Protein AF-A0A942JE16-F1 (afdb_monomer_lite)

Radius of gyration: 21.54 Å; chains: 1; bounding box: 54×17×62 Å

Sequence (139 aa):
MDFSRIQKIITEQSAICSEIGRKIAFGLTAVTWAFFFSDKKFSSSLILITALILQIFYFIADFTQYFFMVIKYKKLFSNTQFIVKNKDESITDALLEKAVTATQSEINRNGFRFFFVKFLLILLSFISLLLYIVLEIVT

Foldseek 3Di:
DDPVVVLVVVVVVLVVLLVVLVVLLVVLLVVLVVVLVVDPDVVLNVLSVVLNVLSVVLVVLVVVLVVVVVVLVVVLVVVVVVLVVPDPPPVRVVVNVVVVVVSVVVNVVVSVVSSVSSVVSSVSSVVSVVVSVVVVVVD

Secondary structure (DSSP, 8-state):
--HHHHHHHHHHHHHHHHHHHHHHHHHHHHHHHHHHHH---HHHHHHHHHHHHHHHHHHHHHHHHHHHHHHHHHHHHHHHHHHHHT--TTTHHHHHHHHHHHHHHHHHHHHHHHHHHHHHHHHHHHHHHHHHHHHHHH-

pLDDT: mean 82.26, std 11.39, range [49.66, 96.5]

Structure (mmCIF, N/CA/C/O backbone):
data_AF-A0A942JE16-F1
#
_entry.id   AF-A0A942JE16-F1
#
loop_
_atom_site.group_PDB
_atom_site.id
_atom_site.type_symbol
_atom_site.label_atom_id
_atom_site.label_alt_id
_atom_site.label_comp_id
_atom_site.label_asym_id
_atom_site.label_entity_id
_atom_site.label_seq_id
_atom_site.pdbx_PDB_ins_code
_atom_site.Cartn_x
_atom_site.Cartn_y
_atom_site.Cartn_z
_atom_site.occupancy
_atom_site.B_iso_or_equiv
_atom_site.auth_seq_id
_atom_site.auth_comp_id
_atom_site.auth_asym_id
_atom_site.auth_atom_id
_atom_site.pdbx_PDB_model_num
ATOM 1 N N . MET A 1 1 ? -30.339 9.196 7.930 1.00 49.66 1 MET A N 1
ATOM 2 C CA . MET A 1 1 ? -29.476 8.188 7.276 1.00 49.66 1 MET A CA 1
ATOM 3 C C . MET A 1 1 ? -28.531 7.674 8.349 1.00 49.66 1 MET A C 1
ATOM 5 O O . MET A 1 1 ? -27.912 8.493 9.010 1.00 49.66 1 MET A O 1
ATOM 9 N N . ASP A 1 2 ? -28.545 6.372 8.615 1.00 62.81 2 ASP A N 1
ATOM 10 C CA . ASP A 1 2 ? -27.969 5.781 9.830 1.00 62.81 2 ASP A CA 1
ATOM 11 C C . ASP A 1 2 ? -26.426 5.805 9.801 1.00 62.81 2 ASP A C 1
ATOM 13 O O . ASP A 1 2 ? -25.816 5.317 8.844 1.00 62.81 2 ASP A O 1
ATOM 17 N N . PHE A 1 3 ? -25.788 6.404 10.812 1.00 56.25 3 PHE A N 1
ATOM 18 C CA . PHE A 1 3 ? -24.333 6.648 10.850 1.00 56.25 3 PHE A CA 1
ATOM 19 C C . PHE A 1 3 ? -23.535 5.330 10.802 1.00 56.25 3 PHE A C 1
ATOM 21 O O . PHE A 1 3 ? -22.490 5.234 10.155 1.00 56.25 3 PHE A O 1
ATOM 28 N N . SER A 1 4 ? -24.111 4.278 11.390 1.00 66.88 4 SER A N 1
ATOM 29 C CA . SER A 1 4 ? -23.610 2.900 11.389 1.00 66.88 4 SER A CA 1
ATOM 30 C C . SER A 1 4 ? -23.460 2.312 9.977 1.00 66.88 4 SER A C 1
ATOM 32 O O . SER A 1 4 ? -22.467 1.645 9.670 1.00 66.88 4 SER A O 1
ATOM 34 N N . ARG A 1 5 ? -24.406 2.602 9.072 1.00 64.94 5 ARG A N 1
ATOM 35 C CA . ARG A 1 5 ? -24.380 2.134 7.676 1.00 64.94 5 ARG A CA 1
ATOM 36 C C . ARG A 1 5 ? -23.267 2.793 6.872 1.00 64.94 5 ARG A C 1
ATOM 38 O O . ARG A 1 5 ? -22.553 2.101 6.153 1.00 64.94 5 ARG A O 1
ATOM 45 N N . ILE A 1 6 ? -23.103 4.109 7.006 1.00 68.44 6 ILE A N 1
ATOM 46 C CA . ILE A 1 6 ? -22.058 4.864 6.295 1.00 68.44 6 ILE A CA 1
ATOM 47 C C . ILE A 1 6 ? -20.674 4.355 6.713 1.00 68.44 6 ILE A C 1
ATOM 49 O O . ILE A 1 6 ? -19.812 4.106 5.872 1.00 68.44 6 ILE A O 1
ATOM 53 N N . GLN A 1 7 ? -20.481 4.118 8.008 1.00 66.00 7 GLN A N 1
ATOM 54 C CA . GLN A 1 7 ? -19.219 3.634 8.557 1.00 66.00 7 GLN A CA 1
ATOM 55 C C . GLN A 1 7 ? -18.871 2.212 8.096 1.00 66.00 7 GLN A C 1
ATOM 57 O O . GLN A 1 7 ? -17.709 1.931 7.790 1.00 66.00 7 GLN A O 1
ATOM 62 N N . LYS A 1 8 ? -19.870 1.329 7.982 1.00 72.56 8 LYS A N 1
ATOM 63 C CA . LYS A 1 8 ? -19.689 -0.017 7.427 1.00 72.56 8 LYS A CA 1
ATOM 64 C C . LYS A 1 8 ? -19.251 0.035 5.960 1.00 72.56 8 LYS A C 1
ATOM 66 O O . LYS A 1 8 ? -18.249 -0.584 5.612 1.00 72.56 8 LYS A O 1
ATOM 71 N N . ILE A 1 9 ? -19.924 0.847 5.142 1.00 68.25 9 ILE A N 1
ATOM 72 C CA . ILE A 1 9 ? -19.590 1.027 3.720 1.00 68.25 9 ILE A CA 1
ATOM 73 C C . ILE A 1 9 ? -18.158 1.552 3.555 1.00 68.25 9 ILE A C 1
ATOM 75 O O . ILE A 1 9 ? -17.389 1.000 2.774 1.00 68.25 9 ILE A O 1
ATOM 79 N N . ILE A 1 10 ? -17.767 2.579 4.317 1.00 69.00 10 ILE A N 1
ATOM 80 C CA . ILE A 1 10 ? -16.402 3.134 4.266 1.00 69.00 10 ILE A CA 1
ATOM 81 C C . ILE A 1 10 ? -15.361 2.063 4.617 1.00 69.00 10 ILE A C 1
ATOM 83 O O . ILE A 1 10 ? -14.307 1.990 3.988 1.00 69.00 10 ILE A O 1
ATOM 87 N N . THR A 1 11 ? -15.659 1.216 5.603 1.00 69.88 11 THR A N 1
ATOM 88 C CA . THR A 1 11 ? -14.742 0.162 6.053 1.00 69.88 11 THR A CA 1
ATOM 89 C C . THR A 1 11 ? -14.575 -0.932 4.996 1.00 69.88 11 THR A C 1
ATOM 91 O O . THR A 1 11 ? -13.448 -1.314 4.685 1.00 69.88 11 THR A O 1
ATOM 94 N N . GLU A 1 12 ? -15.676 -1.396 4.400 1.00 74.88 12 GLU A N 1
ATOM 95 C CA . GLU A 1 12 ? -15.664 -2.399 3.324 1.00 74.88 12 GLU A CA 1
ATOM 96 C C . GLU A 1 12 ? -14.923 -1.884 2.083 1.00 74.88 12 GLU A C 1
ATOM 98 O O . GLU A 1 12 ? -14.041 -2.562 1.556 1.00 74.88 12 GLU A O 1
ATOM 103 N N . GLN A 1 13 ? -15.205 -0.647 1.662 1.00 73.62 13 GLN A N 1
ATOM 104 C CA . GLN A 1 13 ? -14.524 -0.018 0.527 1.00 73.62 13 GLN A CA 1
ATOM 105 C C . GLN A 1 13 ? -13.026 0.179 0.791 1.00 73.62 13 GLN A C 1
ATOM 107 O O . GLN A 1 13 ? -12.202 -0.061 -0.090 1.00 73.62 13 GLN A O 1
ATOM 112 N N . SER A 1 14 ? -12.652 0.556 2.016 1.00 70.88 14 SER A N 1
ATOM 113 C CA . SER A 1 14 ? -11.249 0.682 2.428 1.00 70.88 14 SER A CA 1
ATOM 114 C C . SER A 1 14 ? -10.501 -0.655 2.347 1.00 70.88 14 SER A C 1
ATOM 116 O O . SER A 1 14 ? -9.374 -0.707 1.846 1.00 70.88 14 SER A O 1
ATOM 118 N N . ALA A 1 15 ? -11.137 -1.756 2.766 1.00 74.56 15 ALA A N 1
ATOM 119 C CA . ALA A 1 15 ? -10.555 -3.094 2.676 1.00 74.56 15 ALA A CA 1
ATOM 120 C C . ALA A 1 15 ? -10.332 -3.529 1.218 1.00 74.56 15 ALA A C 1
ATOM 122 O O . ALA A 1 15 ? -9.222 -3.942 0.869 1.00 74.56 15 ALA A O 1
ATOM 123 N N . ILE A 1 16 ? -11.344 -3.358 0.359 1.00 82.00 16 ILE A N 1
ATOM 124 C CA . ILE A 1 16 ? -11.256 -3.651 -1.081 1.00 82.00 16 ILE A CA 1
ATOM 125 C C . ILE A 1 16 ? -10.145 -2.816 -1.726 1.00 82.00 16 ILE A C 1
ATOM 127 O O . ILE A 1 16 ? -9.298 -3.342 -2.447 1.00 82.00 16 ILE A O 1
ATOM 131 N N . CYS A 1 17 ? -10.099 -1.517 -1.431 1.00 80.56 17 CYS A N 1
ATOM 132 C CA . CYS A 1 17 ? -9.097 -0.622 -1.994 1.00 80.56 17 CYS A CA 1
ATOM 133 C C . CYS A 1 17 ? -7.674 -1.008 -1.558 1.00 80.56 17 CYS A C 1
ATOM 135 O O . CYS A 1 17 ? -6.749 -0.999 -2.370 1.00 80.56 17 CYS A O 1
ATOM 137 N N . SER A 1 18 ? -7.491 -1.426 -0.301 1.00 82.06 18 SER A N 1
ATOM 138 C CA . SER A 1 18 ? -6.200 -1.926 0.182 1.00 82.06 18 SER A CA 1
ATOM 139 C C . SER A 1 18 ? -5.792 -3.246 -0.481 1.00 82.06 18 SER A C 1
ATOM 141 O O . SER A 1 18 ? -4.606 -3.481 -0.705 1.00 82.06 18 SER A O 1
ATOM 143 N N . GLU A 1 19 ? -6.744 -4.119 -0.809 1.00 87.81 19 GLU A N 1
ATOM 144 C CA . GLU A 1 19 ? -6.471 -5.349 -1.556 1.00 87.81 19 GLU A CA 1
ATOM 145 C C . GLU A 1 19 ? -6.055 -5.061 -3.002 1.00 87.81 19 GLU A C 1
ATOM 147 O O . GLU A 1 19 ? -5.031 -5.571 -3.461 1.00 87.81 19 GLU A O 1
ATOM 152 N N . ILE A 1 20 ? -6.806 -4.202 -3.698 1.00 90.31 20 ILE A N 1
ATOM 153 C CA . ILE A 1 20 ? -6.480 -3.757 -5.058 1.00 90.31 20 ILE A CA 1
ATOM 154 C C . ILE A 1 20 ? -5.102 -3.089 -5.074 1.00 90.31 20 ILE A C 1
ATOM 156 O O . ILE A 1 20 ? -4.270 -3.424 -5.914 1.00 90.31 20 ILE A O 1
ATOM 160 N N . GLY A 1 21 ? -4.824 -2.210 -4.107 1.00 90.12 21 GLY A N 1
ATOM 161 C CA . GLY A 1 21 ? -3.523 -1.563 -3.964 1.00 90.12 21 GLY A CA 1
ATOM 162 C C . GLY A 1 21 ? -2.378 -2.569 -3.844 1.00 90.12 21 GLY A C 1
ATOM 163 O O . GLY A 1 21 ? -1.370 -2.422 -4.530 1.00 90.12 21 GLY A O 1
ATOM 164 N N . ARG A 1 22 ? -2.543 -3.631 -3.043 1.00 92.44 22 ARG A N 1
ATOM 165 C CA . ARG A 1 22 ? -1.528 -4.690 -2.921 1.00 92.44 22 ARG A CA 1
ATOM 166 C C . ARG A 1 22 ? -1.317 -5.444 -4.225 1.00 92.44 22 ARG A C 1
ATOM 168 O O . ARG A 1 22 ? -0.174 -5.688 -4.595 1.00 92.44 22 ARG A O 1
ATOM 175 N N . LYS A 1 23 ? -2.396 -5.794 -4.932 1.00 94.81 23 LYS A N 1
ATOM 176 C CA . LYS A 1 23 ? -2.314 -6.452 -6.247 1.00 94.81 23 LYS A CA 1
ATOM 177 C C . LYS A 1 23 ? -1.544 -5.590 -7.250 1.00 94.81 23 LYS A C 1
ATOM 179 O O . LYS A 1 23 ? -0.670 -6.105 -7.941 1.00 94.81 23 LYS A O 1
ATOM 184 N N . ILE A 1 24 ? -1.814 -4.283 -7.273 1.00 94.31 24 ILE A N 1
ATOM 185 C CA . ILE A 1 24 ? -1.077 -3.323 -8.105 1.00 94.31 24 ILE A CA 1
ATOM 186 C C . ILE A 1 24 ? 0.399 -3.281 -7.697 1.00 94.31 24 ILE A C 1
ATOM 188 O O . ILE A 1 24 ? 1.258 -3.411 -8.562 1.00 94.31 24 ILE A O 1
ATOM 192 N N . ALA A 1 25 ? 0.707 -3.154 -6.404 1.00 94.06 25 ALA A N 1
ATOM 193 C CA . ALA A 1 25 ? 2.085 -3.115 -5.920 1.00 94.06 25 ALA A CA 1
ATOM 194 C C . ALA A 1 25 ? 2.870 -4.384 -6.296 1.00 94.06 25 ALA A C 1
ATOM 196 O O . ALA A 1 25 ? 3.968 -4.273 -6.830 1.00 94.06 25 ALA A O 1
ATOM 197 N N . PHE A 1 26 ? 2.287 -5.576 -6.120 1.00 95.19 26 PHE A N 1
ATOM 198 C CA . PHE A 1 26 ? 2.903 -6.833 -6.563 1.00 95.19 26 PHE A CA 1
ATOM 199 C C . PHE A 1 26 ? 3.129 -6.878 -8.075 1.00 95.19 26 PHE A C 1
ATOM 201 O O . PHE A 1 26 ? 4.195 -7.302 -8.517 1.00 95.19 26 PHE A O 1
ATOM 208 N N . GLY A 1 27 ? 2.154 -6.421 -8.867 1.00 95.38 27 GLY A N 1
ATOM 209 C CA . GLY A 1 27 ? 2.299 -6.322 -10.319 1.00 95.38 27 GLY A CA 1
ATOM 210 C C . GLY A 1 27 ? 3.446 -5.392 -10.719 1.00 95.38 27 GLY A C 1
ATOM 211 O O . GLY A 1 27 ? 4.294 -5.772 -11.523 1.00 95.38 27 GLY A O 1
ATOM 212 N N . LEU A 1 28 ? 3.528 -4.208 -10.103 1.00 94.62 28 LEU A N 1
ATOM 213 C CA . LEU A 1 28 ? 4.621 -3.261 -10.330 1.00 94.62 28 LEU A CA 1
ATOM 214 C C . LEU A 1 28 ? 5.974 -3.857 -9.937 1.00 94.62 28 LEU A C 1
ATOM 216 O O . LEU A 1 28 ? 6.936 -3.702 -10.687 1.00 94.62 28 LEU A O 1
ATOM 220 N N . THR A 1 29 ? 6.052 -4.581 -8.819 1.00 94.62 29 THR A N 1
ATOM 221 C CA . THR A 1 29 ? 7.277 -5.276 -8.405 1.00 94.62 29 THR A CA 1
ATOM 222 C C . THR A 1 29 ? 7.696 -6.343 -9.396 1.00 94.62 29 THR A C 1
ATOM 224 O O . THR A 1 29 ? 8.857 -6.353 -9.794 1.00 94.62 29 THR A O 1
ATOM 227 N N . ALA A 1 30 ? 6.773 -7.183 -9.862 1.00 94.00 30 ALA A N 1
ATOM 228 C CA . ALA A 1 30 ? 7.082 -8.196 -10.866 1.00 94.00 30 ALA A CA 1
ATOM 229 C C . ALA A 1 30 ? 7.622 -7.568 -12.162 1.00 94.00 30 ALA A C 1
ATOM 231 O O . ALA A 1 30 ? 8.637 -8.018 -12.690 1.00 94.00 30 ALA A O 1
ATOM 232 N N . VAL A 1 31 ? 6.991 -6.489 -12.636 1.00 93.94 31 VAL A N 1
ATOM 233 C CA . VAL A 1 31 ? 7.424 -5.761 -13.840 1.00 93.94 31 VAL A CA 1
ATOM 234 C C . VAL A 1 31 ? 8.790 -5.102 -13.636 1.00 93.94 31 VAL A C 1
ATOM 236 O O . VAL A 1 31 ? 9.665 -5.220 -14.488 1.00 93.94 31 VAL A O 1
ATOM 239 N N . THR A 1 32 ? 9.007 -4.454 -12.490 1.00 93.06 32 THR A N 1
ATOM 240 C CA . THR A 1 32 ? 10.291 -3.805 -12.171 1.00 93.06 32 THR A CA 1
ATOM 241 C C . THR A 1 32 ? 11.413 -4.831 -12.098 1.00 93.06 32 THR A C 1
ATOM 243 O O . THR A 1 32 ? 12.498 -4.600 -12.622 1.00 93.06 32 THR A O 1
ATOM 246 N N . TRP A 1 33 ? 11.141 -5.982 -11.483 1.00 91.50 33 TRP A N 1
ATOM 247 C C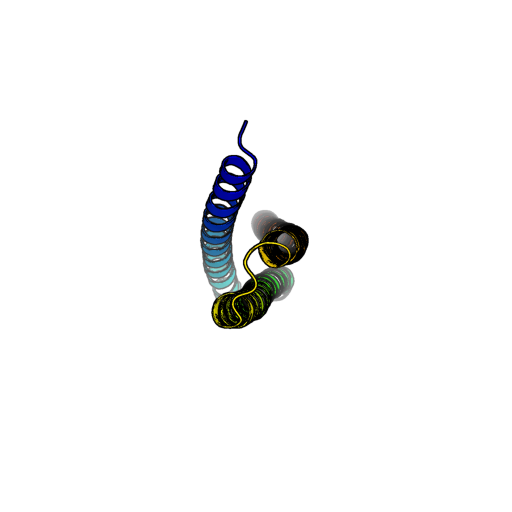A . TRP A 1 33 ? 12.085 -7.087 -11.387 1.00 91.50 33 TRP A CA 1
ATOM 248 C C . TRP A 1 33 ? 12.427 -7.656 -12.766 1.00 91.50 33 TRP A C 1
ATOM 250 O O . TRP A 1 33 ? 13.598 -7.860 -13.069 1.00 91.50 33 TRP A O 1
ATOM 260 N N . ALA A 1 34 ? 11.427 -7.852 -13.630 1.00 90.62 34 ALA A N 1
ATOM 261 C CA . ALA A 1 34 ? 11.648 -8.308 -15.000 1.00 90.62 34 ALA A CA 1
ATOM 262 C C . ALA A 1 34 ? 12.562 -7.348 -15.777 1.00 90.62 34 ALA A C 1
ATOM 264 O O . ALA A 1 34 ? 13.528 -7.796 -16.395 1.00 90.62 34 ALA A O 1
ATOM 265 N N . PHE A 1 35 ? 12.313 -6.036 -15.684 1.00 90.38 35 PHE A N 1
ATOM 266 C CA . PHE A 1 35 ? 13.178 -5.043 -16.316 1.00 90.38 35 PHE A CA 1
ATOM 267 C C . PHE A 1 35 ? 14.592 -5.053 -15.735 1.00 90.38 35 PHE A C 1
ATOM 269 O O . PHE A 1 35 ? 15.556 -5.065 -16.497 1.00 90.38 35 PHE A O 1
ATOM 276 N N . PHE A 1 36 ? 14.728 -5.152 -14.411 1.00 87.75 36 PHE A N 1
ATOM 277 C CA . PHE A 1 36 ? 16.024 -5.114 -13.731 1.00 87.75 36 PHE A CA 1
ATOM 278 C C . PHE A 1 36 ? 16.980 -6.221 -14.188 1.00 87.75 36 PHE A C 1
ATOM 280 O O . PHE A 1 36 ? 18.158 -5.959 -14.394 1.00 87.75 36 PHE A O 1
ATOM 287 N N . PHE A 1 37 ? 16.483 -7.443 -14.397 1.00 85.50 37 PHE A N 1
ATOM 288 C CA . PHE A 1 37 ? 17.314 -8.554 -14.882 1.00 85.50 37 PHE A CA 1
ATOM 289 C C . PHE A 1 37 ? 17.484 -8.586 -16.404 1.00 85.50 37 PHE A C 1
ATOM 291 O O . PHE A 1 37 ? 18.368 -9.283 -16.902 1.00 85.50 37 PHE A O 1
ATOM 298 N N . SER A 1 38 ? 16.646 -7.863 -17.148 1.00 84.69 38 SER A N 1
ATOM 299 C CA . SER A 1 38 ? 16.803 -7.715 -18.598 1.00 84.69 38 SER A CA 1
ATOM 300 C C . SER A 1 38 ? 17.797 -6.617 -18.981 1.00 84.69 38 SER A C 1
ATOM 302 O O . SER A 1 38 ? 18.366 -6.660 -20.074 1.00 84.69 38 SER A O 1
ATOM 304 N N . ASP A 1 39 ? 18.012 -5.649 -18.088 1.00 77.88 39 ASP A N 1
ATOM 305 C CA . ASP A 1 39 ? 18.852 -4.492 -18.352 1.00 77.88 39 ASP A CA 1
ATOM 306 C C . ASP A 1 39 ? 20.344 -4.852 -18.302 1.00 77.88 39 ASP A C 1
ATOM 308 O O . ASP A 1 39 ? 20.824 -5.543 -17.403 1.00 77.88 39 ASP A O 1
ATOM 312 N N . LYS A 1 40 ? 21.096 -4.361 -19.287 1.00 69.81 40 LYS A N 1
ATOM 313 C CA . LYS A 1 40 ? 22.557 -4.506 -19.372 1.00 69.81 40 LYS A CA 1
ATOM 314 C C . LYS A 1 40 ? 23.285 -3.205 -19.023 1.00 69.81 40 LYS A C 1
ATOM 316 O O . LYS A 1 40 ? 24.510 -3.212 -18.898 1.00 69.81 40 LYS A O 1
ATOM 321 N N . LYS A 1 41 ? 22.559 -2.088 -18.891 1.00 71.31 41 LYS A N 1
ATOM 322 C CA . LYS A 1 41 ? 23.093 -0.743 -18.660 1.00 71.31 41 LYS A CA 1
ATOM 323 C C . LYS A 1 41 ? 22.933 -0.358 -17.182 1.00 71.31 41 LYS A C 1
ATOM 325 O O . LYS A 1 41 ? 21.848 -0.354 -16.608 1.00 71.31 41 LYS A O 1
ATOM 330 N N . PHE A 1 42 ? 24.038 0.028 -16.545 1.00 64.56 42 PHE A N 1
ATOM 331 C CA . PHE A 1 42 ? 24.050 0.360 -15.114 1.00 64.56 42 PHE A CA 1
ATOM 332 C C . PHE A 1 42 ? 23.353 1.698 -14.778 1.00 64.56 42 PHE A C 1
ATOM 334 O O . PHE A 1 42 ? 22.834 1.859 -13.677 1.00 64.56 42 PHE A O 1
ATOM 341 N N . SER A 1 43 ? 23.303 2.675 -15.696 1.00 65.69 43 SER A N 1
ATOM 342 C CA . SER A 1 43 ? 22.702 3.990 -15.400 1.00 65.69 43 SER A CA 1
ATOM 343 C C . SER A 1 43 ? 21.171 3.956 -15.353 1.00 65.69 43 SER A C 1
ATOM 345 O O . SER A 1 43 ? 20.571 4.548 -14.459 1.00 65.69 43 SER A O 1
ATOM 347 N N . SER A 1 44 ? 20.532 3.233 -16.274 1.00 67.69 44 SER A N 1
ATOM 348 C CA . SER A 1 44 ? 19.085 2.977 -16.302 1.00 67.69 44 SER A CA 1
ATOM 349 C C . SER A 1 44 ? 18.646 2.093 -15.124 1.00 67.69 44 SER A C 1
ATOM 351 O O . SER A 1 44 ? 17.548 2.261 -14.585 1.00 67.69 44 SER A O 1
ATOM 353 N N . SER A 1 45 ? 19.565 1.268 -14.607 1.00 79.75 45 SER A N 1
ATOM 354 C CA . SER A 1 45 ? 19.355 0.460 -13.402 1.00 79.75 45 SER A CA 1
ATOM 355 C C . SER A 1 45 ? 19.078 1.296 -12.140 1.00 79.75 45 SER A C 1
ATOM 357 O O . SER A 1 45 ? 18.338 0.836 -11.274 1.00 79.75 45 SER A O 1
ATOM 359 N N . LEU A 1 46 ? 19.585 2.535 -12.013 1.00 86.88 46 LEU A N 1
ATOM 360 C CA . LEU A 1 46 ? 19.314 3.387 -10.836 1.00 86.88 46 LEU A CA 1
ATOM 361 C C . LEU A 1 46 ? 17.830 3.763 -10.698 1.00 86.88 46 LEU A C 1
ATOM 363 O O . LEU A 1 46 ? 17.306 3.846 -9.583 1.00 86.88 46 LEU A O 1
ATOM 367 N N . ILE A 1 47 ? 17.135 3.961 -11.819 1.00 91.00 47 ILE A N 1
ATOM 368 C CA . ILE A 1 47 ? 15.701 4.284 -11.826 1.00 91.00 47 ILE A CA 1
ATOM 369 C C . ILE A 1 47 ? 14.889 3.062 -11.391 1.00 91.00 47 ILE A C 1
ATOM 371 O O . ILE A 1 47 ? 13.979 3.187 -10.569 1.00 91.00 47 ILE A O 1
ATOM 375 N N . LEU A 1 48 ? 15.265 1.872 -11.866 1.00 91.06 48 LEU A N 1
ATOM 376 C CA . LEU A 1 48 ? 14.653 0.613 -11.438 1.00 91.06 48 LEU A CA 1
ATOM 377 C C . LEU A 1 48 ? 14.912 0.325 -9.955 1.00 91.06 48 LEU A C 1
ATOM 379 O O . LEU A 1 48 ? 13.985 -0.051 -9.241 1.00 91.06 48 LEU A O 1
ATOM 383 N N . ILE A 1 49 ? 16.131 0.569 -9.459 1.00 91.56 49 ILE A N 1
ATOM 384 C CA . ILE A 1 49 ? 16.457 0.463 -8.026 1.00 91.56 49 ILE A CA 1
ATOM 385 C C . ILE A 1 49 ? 15.567 1.406 -7.211 1.00 91.56 49 ILE A C 1
ATOM 387 O O . ILE A 1 49 ? 15.013 1.003 -6.190 1.00 91.56 49 ILE A O 1
ATOM 391 N N . THR A 1 50 ? 15.375 2.640 -7.679 1.00 92.81 50 THR A N 1
ATOM 392 C CA . THR A 1 50 ? 14.487 3.608 -7.021 1.00 92.81 50 THR A CA 1
ATOM 393 C C . THR A 1 50 ? 13.046 3.091 -6.971 1.00 92.81 50 THR A C 1
ATOM 395 O O . THR A 1 50 ? 12.421 3.134 -5.911 1.00 92.81 50 THR A O 1
ATOM 398 N N . ALA A 1 51 ? 12.531 2.532 -8.071 1.00 93.56 51 ALA A N 1
ATOM 399 C CA . ALA A 1 51 ? 11.202 1.923 -8.107 1.00 93.56 51 ALA A CA 1
ATOM 400 C C . ALA A 1 51 ? 11.074 0.736 -7.130 1.00 93.56 51 ALA A C 1
ATOM 402 O O . ALA A 1 51 ? 10.083 0.650 -6.404 1.00 93.56 51 ALA A O 1
ATOM 403 N N . LEU A 1 52 ? 12.089 -0.135 -7.042 1.00 92.38 52 LEU A N 1
ATOM 404 C CA . LEU A 1 52 ? 12.118 -1.240 -6.073 1.00 92.38 52 LEU A CA 1
ATOM 405 C C . LEU A 1 52 ? 12.105 -0.732 -4.626 1.00 92.38 52 LEU A C 1
ATOM 407 O O . LEU A 1 52 ? 11.353 -1.247 -3.800 1.00 92.38 52 LEU A O 1
ATOM 411 N N . ILE A 1 53 ? 12.889 0.302 -4.312 1.00 94.56 53 ILE A N 1
ATOM 412 C CA . ILE A 1 53 ? 12.920 0.907 -2.973 1.00 94.56 53 ILE A CA 1
ATOM 413 C C . ILE A 1 53 ? 11.540 1.469 -2.600 1.00 94.56 53 ILE A C 1
ATOM 415 O O . ILE A 1 53 ? 11.056 1.223 -1.494 1.00 94.56 53 ILE A O 1
ATOM 419 N N . LEU A 1 54 ? 10.870 2.176 -3.517 1.00 96.12 54 LEU A N 1
ATOM 420 C CA . LEU A 1 54 ? 9.520 2.706 -3.288 1.00 96.12 54 LEU A CA 1
ATOM 421 C C . LEU A 1 54 ? 8.495 1.593 -3.024 1.00 96.12 54 LEU A C 1
ATOM 423 O O . LEU A 1 54 ? 7.650 1.727 -2.136 1.00 96.12 54 LEU A O 1
ATOM 427 N N . GLN A 1 55 ? 8.597 0.472 -3.737 1.00 94.38 55 GLN A N 1
ATOM 428 C CA . GLN A 1 55 ? 7.743 -0.697 -3.519 1.00 94.38 55 GLN A CA 1
ATOM 429 C C . GLN A 1 55 ? 8.026 -1.379 -2.175 1.00 94.38 55 GLN A C 1
ATOM 431 O O . GLN A 1 55 ? 7.092 -1.766 -1.475 1.00 94.38 55 GLN A O 1
ATOM 436 N N . ILE A 1 56 ? 9.290 -1.473 -1.753 1.00 95.06 56 ILE A N 1
ATOM 437 C CA . ILE A 1 56 ? 9.639 -1.967 -0.412 1.00 95.06 56 ILE A CA 1
ATOM 438 C C . ILE A 1 56 ? 9.002 -1.073 0.659 1.00 95.06 56 ILE A C 1
ATOM 440 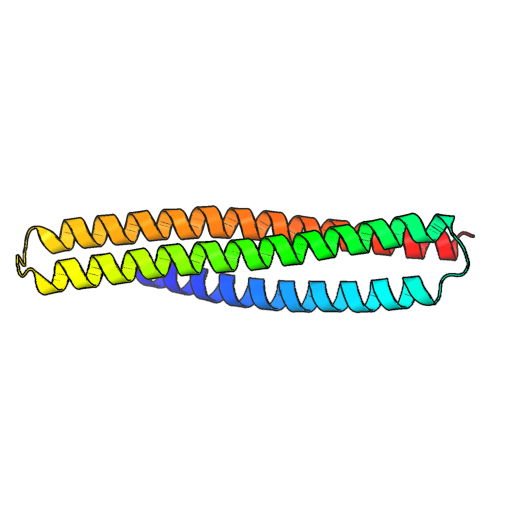O O . ILE A 1 56 ? 8.350 -1.579 1.576 1.00 95.06 56 ILE A O 1
ATOM 444 N N . PHE A 1 57 ? 9.108 0.252 0.521 1.00 96.50 57 PHE A N 1
ATOM 445 C CA . PHE A 1 57 ? 8.447 1.185 1.436 1.00 96.50 57 PHE A CA 1
ATOM 446 C C . PHE A 1 57 ? 6.923 1.044 1.425 1.00 96.50 57 PHE A C 1
ATOM 448 O O . PHE A 1 57 ? 6.300 1.169 2.481 1.00 96.50 57 PHE A O 1
ATOM 455 N N . TYR A 1 58 ? 6.319 0.732 0.274 1.00 95.69 58 TYR A N 1
ATOM 456 C CA . TYR A 1 58 ? 4.889 0.439 0.195 1.00 95.69 58 TYR A CA 1
ATOM 457 C C . TYR A 1 58 ? 4.520 -0.753 1.083 1.00 95.69 58 TYR A C 1
ATOM 459 O O . TYR A 1 58 ? 3.604 -0.647 1.901 1.00 95.69 58 TYR A O 1
ATOM 467 N N . PHE A 1 59 ? 5.249 -1.869 0.972 1.00 93.69 59 PHE A N 1
ATOM 468 C CA . PHE A 1 59 ? 4.976 -3.055 1.785 1.00 93.69 59 PHE A CA 1
ATOM 469 C C . PHE A 1 59 ? 5.217 -2.794 3.274 1.00 93.69 59 PHE A C 1
ATOM 471 O O . PHE A 1 59 ? 4.406 -3.212 4.098 1.00 93.69 59 PHE A O 1
ATOM 478 N N . ILE A 1 60 ? 6.260 -2.040 3.635 1.00 94.56 60 ILE A N 1
ATOM 479 C CA . ILE A 1 60 ? 6.498 -1.624 5.027 1.00 94.56 60 ILE A CA 1
ATOM 480 C C . ILE A 1 60 ? 5.319 -0.799 5.562 1.00 94.56 60 ILE A C 1
ATOM 482 O O . ILE A 1 60 ? 4.858 -1.036 6.683 1.00 94.56 60 ILE A O 1
ATOM 486 N N . ALA A 1 61 ? 4.802 0.148 4.776 1.00 93.12 61 ALA A N 1
ATOM 487 C CA . ALA A 1 61 ? 3.635 0.937 5.157 1.00 93.12 61 ALA A CA 1
ATOM 488 C C . ALA A 1 61 ? 2.380 0.062 5.323 1.00 93.12 61 ALA A C 1
ATOM 490 O O . ALA A 1 61 ? 1.633 0.250 6.286 1.00 93.12 61 ALA A O 1
ATOM 491 N N . ASP A 1 62 ? 2.169 -0.921 4.440 1.00 90.88 62 ASP A N 1
ATOM 492 C CA . ASP A 1 62 ? 1.046 -1.862 4.533 1.00 90.88 62 ASP A CA 1
ATOM 493 C C . ASP A 1 62 ? 1.130 -2.740 5.792 1.00 90.88 62 ASP A C 1
ATOM 495 O O . ASP A 1 62 ? 0.167 -2.815 6.559 1.00 90.88 62 ASP A O 1
ATOM 499 N N . PHE A 1 63 ? 2.304 -3.315 6.078 1.00 91.56 63 PHE A N 1
ATOM 500 C CA . PHE A 1 63 ? 2.533 -4.084 7.304 1.00 91.56 63 PHE A CA 1
ATOM 501 C C . PHE A 1 63 ? 2.341 -3.229 8.560 1.00 91.56 63 PHE A C 1
ATOM 503 O O . PHE A 1 63 ? 1.678 -3.656 9.506 1.00 91.56 63 PHE A O 1
ATOM 510 N N . THR A 1 64 ? 2.867 -2.003 8.569 1.00 91.75 64 THR A N 1
ATOM 511 C CA . THR A 1 64 ? 2.737 -1.082 9.709 1.00 91.75 64 THR A CA 1
ATOM 512 C C . THR A 1 64 ? 1.272 -0.739 9.976 1.00 91.75 64 THR A C 1
ATOM 514 O O . THR A 1 64 ? 0.822 -0.766 11.124 1.00 91.75 64 THR A O 1
ATOM 517 N N . GLN A 1 65 ? 0.500 -0.474 8.918 1.00 90.19 65 GLN A N 1
ATOM 518 C CA . GLN A 1 65 ? -0.936 -0.239 9.019 1.00 90.19 65 GLN A CA 1
ATOM 519 C C . GLN A 1 65 ? -1.665 -1.467 9.586 1.00 90.19 65 GLN A C 1
ATOM 521 O O . GLN A 1 65 ? -2.525 -1.315 10.459 1.00 90.19 65 GLN A O 1
ATOM 526 N N . TYR A 1 66 ? -1.319 -2.674 9.125 1.00 87.12 66 TYR A N 1
ATOM 527 C CA . TYR A 1 66 ? -1.900 -3.919 9.628 1.00 87.12 66 TYR A CA 1
ATOM 528 C C . TYR A 1 66 ? -1.635 -4.106 11.128 1.00 87.12 66 TYR A C 1
ATOM 530 O O . TYR A 1 66 ? -2.582 -4.264 11.900 1.00 87.12 66 TYR A O 1
ATOM 538 N N . PHE A 1 67 ? -0.376 -4.003 11.569 1.00 88.19 67 PHE A N 1
ATOM 539 C CA . PHE A 1 67 ? -0.022 -4.124 12.988 1.00 88.19 67 PHE A CA 1
ATOM 540 C C . PHE A 1 67 ? -0.725 -3.072 13.849 1.00 88.19 67 PHE A C 1
ATOM 542 O O . PHE A 1 67 ? -1.269 -3.402 14.906 1.00 88.19 67 PHE A O 1
ATOM 549 N N . PHE A 1 68 ? -0.769 -1.820 13.387 1.00 88.31 68 PHE A N 1
ATOM 550 C CA . PHE A 1 68 ? -1.463 -0.747 14.093 1.00 88.31 68 PHE A CA 1
ATOM 551 C C . PHE A 1 68 ? -2.952 -1.065 14.288 1.00 88.31 68 PHE A C 1
ATOM 553 O O . PHE A 1 68 ? -3.470 -0.936 15.401 1.00 88.31 68 PHE A O 1
ATOM 560 N N . MET A 1 69 ? -3.635 -1.524 13.233 1.00 83.88 69 MET A N 1
ATOM 561 C CA . MET A 1 69 ? -5.043 -1.910 13.321 1.00 83.88 69 MET A CA 1
ATOM 562 C C . MET A 1 69 ? -5.253 -3.082 14.280 1.00 83.88 69 MET A C 1
ATOM 564 O O . MET A 1 69 ? -6.103 -2.986 15.163 1.00 83.88 69 MET A O 1
ATOM 568 N N . VAL A 1 70 ? -4.457 -4.150 14.171 1.00 84.81 70 VAL A N 1
ATOM 569 C CA . VAL A 1 70 ? -4.571 -5.331 15.045 1.00 84.81 70 VAL A CA 1
ATOM 570 C C . VAL A 1 70 ? -4.426 -4.951 16.521 1.00 84.81 70 VAL A C 1
ATOM 572 O O . VAL A 1 70 ? -5.248 -5.354 17.346 1.00 84.81 70 VAL A O 1
ATOM 575 N N . ILE A 1 71 ? -3.427 -4.131 16.868 1.00 86.12 71 ILE A N 1
ATOM 576 C CA . ILE A 1 71 ? -3.203 -3.679 18.251 1.00 86.12 71 ILE A CA 1
ATOM 577 C C . ILE A 1 71 ? -4.407 -2.882 18.768 1.00 86.12 71 ILE A C 1
ATOM 579 O O . ILE A 1 71 ? -4.876 -3.114 19.887 1.00 86.12 71 ILE A O 1
ATOM 583 N N . LYS A 1 72 ? -4.933 -1.953 17.962 1.00 84.25 72 LYS A N 1
ATOM 584 C CA . LYS A 1 72 ? -6.064 -1.104 18.360 1.00 84.25 72 LYS A CA 1
ATOM 585 C C . LYS A 1 72 ? -7.364 -1.895 18.501 1.00 84.25 72 LYS A C 1
ATOM 587 O O . LYS A 1 72 ? -8.057 -1.714 19.501 1.00 84.25 72 LYS A O 1
ATOM 592 N N . TYR A 1 73 ? -7.655 -2.819 17.585 1.00 79.12 73 TYR A N 1
ATOM 593 C CA . TYR A 1 73 ? -8.826 -3.696 17.690 1.00 79.12 73 TYR A CA 1
ATOM 594 C C . TYR A 1 73 ? -8.738 -4.646 18.888 1.00 79.12 73 TYR A C 1
ATOM 596 O O . TYR A 1 73 ? -9.727 -4.820 19.597 1.00 79.12 73 TYR A O 1
ATOM 604 N N . LYS A 1 74 ? -7.556 -5.201 19.190 1.00 80.25 74 LYS A N 1
ATOM 605 C CA . LYS A 1 74 ? -7.363 -6.027 20.392 1.00 80.25 74 LYS A CA 1
ATOM 606 C C . LYS A 1 74 ? -7.632 -5.233 21.674 1.00 80.25 74 LYS A C 1
ATOM 608 O O . LYS A 1 74 ? -8.287 -5.740 22.584 1.00 80.25 74 LYS A O 1
ATOM 613 N N . LYS A 1 75 ? -7.169 -3.979 21.738 1.00 79.25 75 LYS A N 1
ATOM 614 C CA . LYS A 1 75 ? -7.436 -3.079 22.871 1.00 7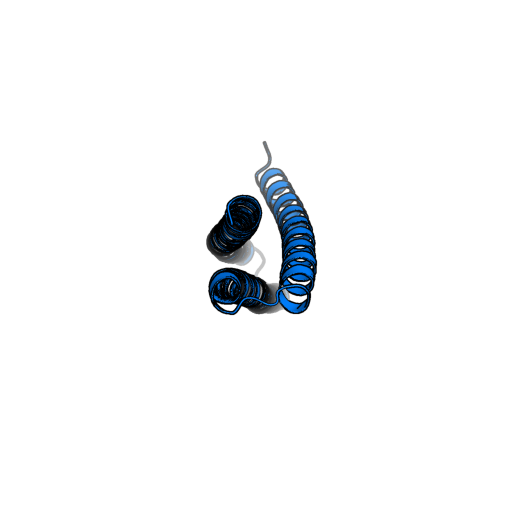9.25 75 LYS A CA 1
ATOM 615 C C . LYS A 1 75 ? -8.929 -2.764 23.007 1.00 79.25 75 LYS A C 1
ATOM 617 O O . LYS A 1 75 ? -9.451 -2.811 24.117 1.00 79.25 75 LYS A O 1
ATOM 622 N N . LEU A 1 76 ? -9.612 -2.495 21.892 1.00 77.38 76 LEU A N 1
ATOM 623 C CA . LEU A 1 76 ? -11.061 -2.277 21.861 1.00 77.38 76 LEU A CA 1
ATOM 624 C C . LEU A 1 76 ? -11.813 -3.487 22.435 1.00 77.38 76 LEU A C 1
ATOM 626 O O . LEU A 1 76 ? -12.605 -3.330 23.358 1.00 77.38 76 LEU A O 1
ATOM 630 N N . PHE A 1 77 ? -11.500 -4.688 21.940 1.00 75.56 77 PHE A N 1
ATOM 631 C CA . PHE A 1 77 ? -12.150 -5.931 22.353 1.00 75.56 77 PHE A CA 1
ATOM 632 C C . PHE A 1 77 ? -11.946 -6.230 23.847 1.00 75.56 77 PHE A C 1
ATOM 634 O O . PHE A 1 77 ? -12.898 -6.543 24.564 1.00 75.56 77 PHE A O 1
ATOM 641 N N . SER A 1 78 ? -10.718 -6.052 24.348 1.00 75.06 78 SER A N 1
ATOM 642 C CA . SER A 1 78 ? -10.410 -6.220 25.774 1.00 75.06 78 SER A CA 1
ATOM 643 C C . SER A 1 78 ? -11.191 -5.240 26.655 1.00 75.06 78 SER A C 1
ATOM 645 O O . SER A 1 78 ? -11.701 -5.635 27.702 1.00 75.06 78 SER A O 1
ATOM 647 N N . ASN A 1 79 ? -11.310 -3.977 26.235 1.00 71.06 79 ASN A N 1
ATOM 648 C CA . ASN A 1 79 ? -12.061 -2.965 26.978 1.00 71.06 79 ASN A CA 1
ATOM 649 C C . ASN A 1 79 ? -13.562 -3.279 26.988 1.00 71.06 79 ASN A C 1
ATOM 651 O O . ASN A 1 79 ? -14.187 -3.211 28.041 1.00 71.06 79 ASN A O 1
ATOM 655 N N . THR A 1 80 ? -14.129 -3.688 25.848 1.00 70.62 80 THR A N 1
ATOM 656 C CA . THR A 1 80 ? -15.543 -4.084 25.763 1.00 70.62 80 THR A CA 1
ATOM 657 C C . THR A 1 80 ? -15.850 -5.299 26.643 1.00 70.62 80 THR A C 1
ATOM 659 O O . THR A 1 80 ? -16.844 -5.291 27.359 1.00 70.62 80 THR A O 1
ATOM 662 N N . GLN A 1 81 ? -14.973 -6.312 26.679 1.00 71.06 81 GLN A N 1
ATOM 663 C CA . GLN A 1 81 ? -15.164 -7.487 27.536 1.00 71.06 81 GLN A CA 1
ATOM 664 C C . GLN A 1 81 ? -15.071 -7.156 29.027 1.00 71.06 81 GLN A C 1
ATOM 666 O O . GLN A 1 81 ? -15.863 -7.667 29.817 1.00 71.06 81 GLN A O 1
ATOM 671 N N . PHE A 1 82 ? -14.117 -6.306 29.419 1.00 66.31 82 PHE A N 1
ATOM 672 C CA . PHE A 1 82 ? -13.977 -5.863 30.806 1.00 66.31 82 PHE A CA 1
ATOM 673 C C . PHE A 1 82 ? -15.225 -5.118 31.288 1.00 66.31 82 PHE A C 1
ATOM 675 O O . PHE A 1 82 ? -15.694 -5.339 32.401 1.00 66.31 82 PHE A O 1
ATOM 682 N N . ILE A 1 83 ? -15.778 -4.267 30.427 1.00 65.12 83 ILE A N 1
ATOM 683 C CA . ILE A 1 83 ? -16.955 -3.460 30.720 1.00 65.12 83 ILE A CA 1
ATOM 684 C C . ILE A 1 83 ? -18.218 -4.331 30.837 1.00 65.12 83 ILE A C 1
ATOM 686 O O . ILE A 1 83 ? -18.915 -4.264 31.846 1.00 65.12 83 ILE A O 1
ATOM 690 N N . VAL A 1 84 ? -18.461 -5.222 29.869 1.00 66.44 84 VAL A N 1
ATOM 691 C CA . VAL A 1 84 ? -19.616 -6.144 29.876 1.00 66.44 84 VAL A CA 1
ATOM 692 C C . VAL A 1 84 ? -19.596 -7.079 31.091 1.00 66.44 84 VAL A C 1
ATOM 694 O O . VAL A 1 84 ? -20.641 -7.412 31.646 1.00 66.44 84 VAL A O 1
ATOM 697 N N . LYS A 1 85 ? -18.407 -7.491 31.550 1.00 66.88 85 LYS A N 1
ATOM 698 C CA . LYS A 1 85 ? -18.263 -8.371 32.718 1.00 66.88 85 LYS A CA 1
ATOM 699 C C . LYS A 1 85 ? -18.601 -7.679 34.049 1.00 66.88 85 LYS A C 1
ATOM 701 O O . LYS A 1 85 ? -18.933 -8.378 35.002 1.00 66.88 85 LYS A O 1
ATOM 706 N N . ASN A 1 86 ? -18.543 -6.347 34.113 1.00 67.12 86 ASN A N 1
ATOM 707 C CA . ASN A 1 86 ? -18.666 -5.573 35.355 1.00 67.12 86 ASN A CA 1
ATOM 708 C C . ASN A 1 86 ? -20.049 -4.920 35.600 1.00 67.12 86 ASN A C 1
ATOM 710 O O . ASN A 1 86 ? -20.154 -4.128 36.525 1.00 67.12 86 ASN A O 1
ATOM 714 N N . LYS A 1 87 ? -21.104 -5.287 34.848 1.00 58.59 87 LYS A N 1
ATOM 715 C CA . LYS A 1 87 ? -22.544 -5.082 35.169 1.00 58.59 87 LYS A CA 1
ATOM 716 C C . LYS A 1 87 ? 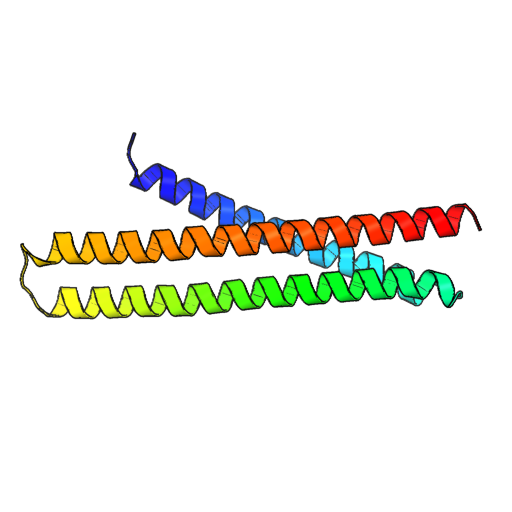-22.935 -3.783 35.919 1.00 58.59 87 LYS A C 1
ATOM 718 O O . LYS A 1 87 ? -23.543 -3.846 36.982 1.00 58.59 87 LYS A O 1
ATOM 723 N N . ASP A 1 88 ? -22.701 -2.621 35.323 1.00 60.66 88 ASP A N 1
ATOM 724 C CA . ASP A 1 88 ? -23.476 -1.409 35.636 1.00 60.66 88 ASP A CA 1
ATOM 725 C C . ASP A 1 88 ? -24.142 -0.969 34.332 1.00 60.66 88 ASP A C 1
ATOM 727 O O . ASP A 1 88 ? -23.457 -0.567 33.408 1.00 60.66 88 ASP A O 1
ATOM 731 N N . GLU A 1 89 ? -25.448 -1.137 34.159 1.00 58.53 89 GLU A N 1
ATOM 732 C CA . GLU A 1 89 ? -26.046 -1.188 32.809 1.00 58.53 89 GLU A CA 1
ATOM 733 C C . GLU A 1 89 ? -26.391 0.184 32.188 1.00 58.53 89 GLU A C 1
ATOM 735 O O . GLU A 1 89 ? -26.650 0.248 30.995 1.00 58.53 89 GLU A O 1
ATOM 740 N N . SER A 1 90 ? -26.366 1.302 32.930 1.00 58.62 90 SER A N 1
ATOM 741 C CA . SER A 1 90 ? -26.892 2.592 32.420 1.00 58.62 90 SER A CA 1
ATOM 742 C C . SER A 1 90 ? -25.862 3.712 32.216 1.00 58.62 90 SER A C 1
ATOM 744 O O . SER A 1 90 ? -25.987 4.499 31.280 1.00 58.62 90 SER A O 1
ATOM 746 N N . ILE A 1 91 ? -24.812 3.793 33.040 1.00 58.19 91 ILE A N 1
ATOM 747 C CA . ILE A 1 91 ? -23.711 4.777 32.881 1.00 58.19 91 ILE A CA 1
ATOM 748 C C . ILE A 1 91 ? -22.676 4.278 31.855 1.00 58.19 91 ILE A C 1
ATOM 750 O O . ILE A 1 91 ? -21.899 5.034 31.265 1.00 58.19 91 ILE A O 1
ATOM 754 N N . THR A 1 92 ? -22.698 2.976 31.619 1.00 63.75 92 THR A N 1
ATOM 755 C CA . THR A 1 92 ? -21.630 2.233 30.972 1.00 63.75 92 THR A CA 1
ATOM 756 C C . THR A 1 92 ? -21.784 2.186 29.462 1.00 63.75 92 THR A C 1
ATOM 758 O O . THR A 1 92 ? -20.776 2.257 28.765 1.00 63.75 92 THR A O 1
ATOM 761 N N . ASP A 1 93 ? -23.013 2.192 28.946 1.00 67.06 93 ASP A N 1
ATOM 762 C CA . ASP A 1 93 ? -23.274 2.201 27.504 1.00 67.06 93 ASP A CA 1
ATOM 763 C C . ASP A 1 93 ? -22.811 3.504 26.849 1.00 67.06 93 ASP A C 1
ATOM 765 O O . ASP A 1 93 ? -22.107 3.467 25.843 1.00 67.06 93 ASP A O 1
ATOM 769 N N . ALA A 1 94 ? -23.082 4.660 27.465 1.00 70.31 94 ALA A N 1
ATOM 770 C CA . ALA A 1 94 ? -22.631 5.950 26.940 1.00 70.31 94 ALA A CA 1
ATOM 771 C C . ALA A 1 94 ? -21.094 6.090 26.963 1.00 70.31 94 ALA A C 1
ATOM 773 O O . ALA A 1 94 ? -20.489 6.642 26.039 1.00 70.31 94 ALA A O 1
ATOM 774 N N . LEU A 1 95 ? -20.432 5.580 28.010 1.00 71.19 95 LEU A N 1
ATOM 775 C CA . LEU A 1 95 ? -18.967 5.575 28.107 1.00 71.19 95 LEU A CA 1
ATOM 776 C C . LEU A 1 95 ? -18.330 4.579 27.131 1.00 71.19 95 LEU A C 1
ATOM 778 O O . LEU A 1 95 ? -17.304 4.893 26.518 1.00 71.19 95 LEU A O 1
ATOM 782 N N . LEU A 1 96 ? -18.943 3.408 26.959 1.00 72.06 96 LEU A N 1
ATOM 783 C CA . LEU A 1 96 ? -18.527 2.386 26.008 1.00 72.06 96 LEU A CA 1
ATOM 784 C C . LEU A 1 96 ? -18.672 2.895 24.573 1.00 72.06 96 LEU A C 1
ATOM 786 O O . LEU A 1 96 ? -17.709 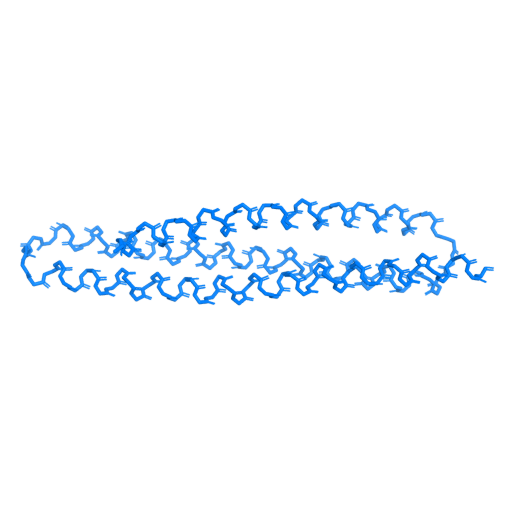2.845 23.813 1.00 72.06 96 LEU A O 1
ATOM 790 N N . GLU A 1 97 ? -19.827 3.456 24.222 1.00 77.31 97 GLU A N 1
ATOM 791 C CA . GLU A 1 97 ? -20.100 4.039 22.910 1.00 77.31 97 GLU A CA 1
ATOM 792 C C . GLU A 1 97 ? -19.111 5.166 22.595 1.00 77.31 97 GLU A C 1
ATOM 794 O O . GLU A 1 97 ? -18.520 5.200 21.511 1.00 77.31 97 GLU A O 1
ATOM 799 N N . LYS A 1 98 ? -18.822 6.040 23.567 1.00 77.94 98 LYS A N 1
ATOM 800 C CA . LYS A 1 98 ? -17.817 7.098 23.410 1.00 77.94 98 LYS A CA 1
ATOM 801 C C . LYS A 1 98 ? -16.410 6.533 23.197 1.00 77.94 98 LYS A C 1
ATOM 803 O O . LYS A 1 98 ? -15.686 7.024 22.329 1.00 77.94 98 LYS A O 1
ATOM 808 N N . ALA A 1 99 ? -16.011 5.501 23.945 1.00 74.56 99 ALA A N 1
ATOM 809 C CA . ALA A 1 99 ? -14.704 4.857 23.799 1.00 74.56 99 ALA A CA 1
ATOM 810 C C . ALA A 1 99 ? -14.562 4.116 22.457 1.00 74.56 99 ALA A C 1
ATOM 812 O O . ALA A 1 99 ? -13.507 4.193 21.814 1.00 74.56 99 ALA A O 1
ATOM 813 N N . VAL A 1 100 ? -15.626 3.444 22.010 1.00 78.94 100 VAL A N 1
ATOM 814 C CA . VAL A 1 100 ? -15.701 2.767 20.711 1.00 78.94 100 VAL A CA 1
ATOM 815 C C . VAL A 1 100 ? -15.602 3.784 19.582 1.00 78.94 100 VAL A C 1
ATOM 817 O O . VAL A 1 100 ? -14.727 3.667 18.723 1.00 78.94 100 VAL A O 1
ATOM 820 N N . THR A 1 101 ? -16.411 4.841 19.632 1.00 80.38 101 THR A N 1
ATOM 821 C CA . THR A 1 101 ? -16.433 5.895 18.610 1.00 80.38 101 THR A CA 1
ATOM 822 C C . THR A 1 101 ? -15.095 6.629 18.528 1.00 80.38 101 THR A C 1
ATOM 824 O O . THR A 1 101 ? -14.580 6.858 17.432 1.00 80.38 101 THR A O 1
ATOM 827 N N . ALA A 1 102 ? -14.473 6.944 19.670 1.00 79.50 102 ALA A N 1
ATOM 828 C CA . ALA A 1 102 ? -13.157 7.581 19.711 1.00 79.50 102 ALA A CA 1
ATOM 829 C C . ALA A 1 102 ? -12.062 6.684 19.111 1.00 79.50 102 ALA A C 1
ATOM 831 O O . ALA A 1 102 ? -11.279 7.139 18.274 1.00 79.50 102 ALA A O 1
ATOM 832 N N . THR A 1 103 ? -12.037 5.401 19.487 1.00 77.94 103 THR A N 1
ATOM 833 C CA . THR A 1 103 ? -11.070 4.432 18.950 1.00 77.94 103 THR A CA 1
ATOM 834 C C . THR A 1 103 ? -11.259 4.255 17.448 1.00 77.94 103 THR A C 1
ATOM 836 O O . THR A 1 103 ? -10.284 4.230 16.699 1.00 77.94 103 THR A O 1
ATOM 839 N N . GLN A 1 104 ? -12.504 4.192 16.979 1.00 78.75 104 GLN A N 1
ATOM 840 C CA . GLN A 1 104 ? -12.770 4.008 15.562 1.00 78.75 104 GLN A CA 1
ATOM 841 C C . GLN A 1 104 ? -12.474 5.258 14.734 1.00 78.75 104 GLN A C 1
ATOM 843 O O . GLN A 1 104 ? -11.956 5.144 13.626 1.00 78.75 104 GLN A O 1
ATOM 848 N N . SER A 1 105 ? -12.713 6.449 15.284 1.00 80.38 105 SER A N 1
ATOM 849 C CA . SER A 1 105 ? -12.272 7.709 14.681 1.00 80.38 105 SER A CA 1
ATOM 850 C C . SER A 1 105 ? -10.745 7.759 14.538 1.00 80.38 105 SER A C 1
ATOM 852 O O . SER A 1 105 ? -10.228 8.116 13.477 1.00 80.38 105 SER A O 1
ATOM 854 N N . GLU A 1 106 ? -10.003 7.314 15.559 1.00 82.31 106 GLU A N 1
ATOM 855 C CA . GLU A 1 106 ? -8.540 7.221 15.501 1.00 82.31 106 GLU A CA 1
ATOM 856 C C . GLU A 1 106 ? -8.066 6.223 14.430 1.00 82.31 106 GLU A C 1
ATOM 858 O O . GLU A 1 106 ? -7.184 6.553 13.629 1.00 82.31 106 GLU A O 1
ATOM 863 N N . ILE A 1 107 ? -8.673 5.029 14.381 1.00 82.56 107 ILE A N 1
ATOM 864 C CA . ILE A 1 107 ? -8.392 4.003 13.365 1.00 82.56 107 ILE A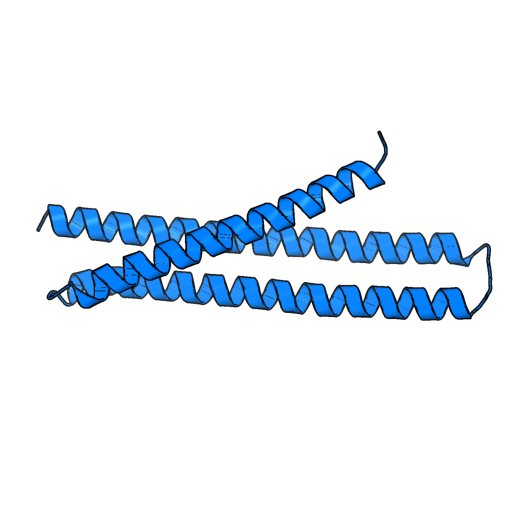 CA 1
ATOM 865 C C . ILE A 1 107 ? -8.669 4.552 11.966 1.00 82.56 107 ILE A C 1
ATOM 867 O O . ILE A 1 107 ? -7.812 4.430 11.096 1.00 82.56 107 ILE A O 1
ATOM 871 N N . ASN A 1 108 ? -9.812 5.205 11.753 1.00 80.12 108 ASN A N 1
ATOM 872 C CA . ASN A 1 108 ? -10.189 5.766 10.457 1.00 80.12 108 ASN A CA 1
ATOM 873 C C . ASN A 1 108 ? -9.220 6.867 10.016 1.00 80.12 108 ASN A C 1
ATOM 875 O O . ASN A 1 108 ? -8.747 6.856 8.879 1.00 80.12 108 ASN A O 1
ATOM 879 N N . ARG A 1 109 ? -8.862 7.789 10.919 1.00 83.19 109 ARG A N 1
ATOM 880 C CA . ARG A 1 109 ? -7.924 8.877 10.615 1.00 83.19 109 ARG A CA 1
ATOM 881 C C . ARG A 1 109 ? -6.544 8.346 10.233 1.00 83.19 109 ARG A C 1
ATOM 883 O O . ARG A 1 109 ? -5.959 8.805 9.255 1.00 83.19 109 ARG A O 1
ATOM 890 N N . ASN A 1 110 ? -6.014 7.390 10.992 1.00 84.56 110 ASN A N 1
ATOM 891 C CA . ASN A 1 110 ? -4.703 6.814 10.697 1.00 84.56 110 ASN A CA 1
ATOM 892 C C . ASN A 1 110 ? -4.755 5.896 9.472 1.00 84.56 110 ASN A C 1
ATOM 894 O O . ASN A 1 110 ? -3.854 5.953 8.641 1.00 84.56 110 ASN A O 1
ATOM 898 N N . GLY A 1 111 ? -5.829 5.123 9.307 1.00 82.81 111 GLY A N 1
ATOM 899 C CA . GLY A 1 111 ? -6.079 4.309 8.121 1.00 82.81 111 GLY A CA 1
ATOM 900 C C . GLY A 1 111 ? -6.084 5.146 6.844 1.00 82.81 111 GLY A C 1
ATOM 901 O O . GLY A 1 111 ? -5.424 4.772 5.879 1.00 82.81 111 GLY A O 1
ATOM 902 N N . PHE A 1 112 ? -6.721 6.321 6.865 1.00 83.81 112 PHE A N 1
ATOM 903 C CA . PHE A 1 112 ? -6.693 7.261 5.744 1.00 83.81 112 PHE A CA 1
ATOM 904 C C . PHE A 1 112 ? -5.285 7.807 5.460 1.00 83.81 112 PHE A C 1
ATOM 906 O O . PHE A 1 112 ? -4.871 7.877 4.306 1.00 83.81 112 PHE A O 1
ATOM 913 N N . ARG A 1 113 ? -4.509 8.145 6.499 1.00 87.25 113 ARG A N 1
ATOM 914 C CA . ARG A 1 113 ? -3.114 8.596 6.332 1.00 87.25 113 ARG A CA 1
ATOM 915 C C . ARG A 1 113 ? -2.245 7.520 5.682 1.00 87.25 113 ARG A C 1
ATOM 917 O O . ARG A 1 113 ? -1.537 7.815 4.725 1.00 87.25 113 ARG A O 1
ATOM 924 N N . PHE A 1 114 ? -2.327 6.278 6.161 1.00 88.81 114 PHE A N 1
ATOM 925 C CA . PHE A 1 114 ? -1.602 5.159 5.556 1.00 88.81 114 PHE A CA 1
ATOM 926 C C . PHE A 1 114 ? -2.074 4.883 4.132 1.00 88.81 114 PHE A C 1
ATOM 928 O O . PHE A 1 114 ? -1.247 4.653 3.257 1.00 88.81 114 PHE A O 1
ATOM 935 N N . PHE A 1 115 ? -3.380 4.960 3.875 1.00 87.25 115 PHE A N 1
ATOM 936 C CA . PHE A 1 115 ? -3.923 4.847 2.527 1.00 87.25 115 PHE A CA 1
ATOM 937 C C . PHE A 1 115 ? -3.311 5.887 1.578 1.00 87.25 115 PHE A C 1
ATOM 939 O O . PHE A 1 115 ? -2.816 5.520 0.516 1.00 87.25 115 PHE A O 1
ATOM 946 N N . PHE A 1 116 ? -3.270 7.156 1.986 1.00 90.25 116 PHE A N 1
ATOM 947 C CA . PHE A 1 116 ? -2.693 8.231 1.181 1.00 90.25 116 PHE A CA 1
ATOM 948 C C . PHE A 1 116 ? -1.197 8.017 0.907 1.00 90.25 116 PHE A C 1
ATOM 950 O O . PHE A 1 116 ? -0.755 8.140 -0.233 1.00 90.25 116 PHE A O 1
ATOM 957 N N . VAL A 1 117 ? -0.423 7.626 1.926 1.00 93.38 117 VAL A N 1
ATOM 958 C CA . VAL A 1 117 ? 1.005 7.295 1.769 1.00 93.38 117 VAL A CA 1
ATOM 959 C C . VAL A 1 117 ? 1.195 6.132 0.792 1.00 93.38 117 VAL A C 1
ATOM 961 O O . VAL A 1 117 ? 2.010 6.221 -0.122 1.00 93.38 117 VAL A O 1
ATOM 964 N N . LYS A 1 118 ? 0.412 5.058 0.936 1.00 92.94 118 LYS A N 1
ATOM 965 C CA . LYS A 1 118 ? 0.455 3.894 0.041 1.00 92.94 118 LYS A CA 1
ATOM 966 C C . LYS A 1 118 ? 0.119 4.266 -1.402 1.00 92.94 118 LYS A C 1
ATOM 968 O O . LYS A 1 118 ? 0.806 3.825 -2.320 1.00 92.94 118 LYS A O 1
ATOM 973 N N . PHE A 1 119 ? -0.904 5.094 -1.601 1.00 92.56 119 PHE A N 1
ATOM 974 C CA . PHE A 1 119 ? -1.270 5.599 -2.921 1.00 92.56 119 PHE A CA 1
ATOM 975 C C . PHE A 1 119 ? -0.128 6.406 -3.552 1.00 92.56 119 PHE A C 1
ATOM 977 O O . PHE A 1 119 ? 0.228 6.166 -4.704 1.00 92.56 119 PHE A O 1
ATOM 984 N N . LEU A 1 120 ? 0.496 7.302 -2.782 1.00 95.69 120 LEU A N 1
ATOM 985 C CA . LEU A 1 120 ? 1.629 8.098 -3.250 1.00 95.69 120 LEU A CA 1
ATOM 986 C C . LEU A 1 120 ? 2.823 7.217 -3.649 1.00 95.69 120 LEU A C 1
ATOM 988 O O . LEU A 1 120 ? 3.427 7.446 -4.692 1.00 95.69 120 LEU A O 1
ATOM 992 N N . LEU A 1 121 ? 3.135 6.184 -2.863 1.00 96.50 121 LEU A N 1
ATOM 993 C CA . LEU A 1 121 ? 4.226 5.250 -3.164 1.00 96.50 121 LEU A CA 1
ATOM 994 C C . LEU A 1 121 ? 3.972 4.452 -4.450 1.00 96.50 121 LEU A C 1
ATOM 996 O O . LEU A 1 121 ? 4.892 4.296 -5.254 1.00 96.50 121 LEU A O 1
ATOM 1000 N N . ILE A 1 122 ? 2.735 3.997 -4.684 1.00 94.94 122 ILE A N 1
ATOM 1001 C CA . ILE A 1 122 ? 2.349 3.354 -5.953 1.00 94.94 122 ILE A CA 1
ATOM 1002 C C . ILE A 1 122 ? 2.520 4.331 -7.117 1.00 94.94 122 ILE A C 1
ATOM 1004 O O . ILE A 1 122 ? 3.133 3.977 -8.123 1.00 94.94 122 ILE A O 1
ATOM 1008 N N . LEU A 1 123 ? 2.007 5.557 -6.980 1.00 96.44 123 LEU A N 1
ATOM 1009 C CA . LEU A 1 123 ? 2.063 6.564 -8.036 1.00 96.44 123 LEU A CA 1
ATOM 1010 C C . LEU A 1 123 ? 3.509 6.903 -8.415 1.00 96.44 123 LEU A C 1
ATOM 1012 O O . LEU A 1 123 ? 3.852 6.908 -9.594 1.00 96.44 123 LEU A O 1
ATOM 1016 N N . LEU A 1 124 ? 4.370 7.131 -7.422 1.00 96.44 124 LEU A N 1
ATOM 1017 C CA . LEU A 1 124 ? 5.787 7.406 -7.653 1.00 96.44 124 LEU A CA 1
ATOM 1018 C C . LEU A 1 124 ? 6.501 6.206 -8.286 1.00 96.44 124 LEU A C 1
ATOM 1020 O O . LEU A 1 124 ? 7.262 6.395 -9.229 1.00 96.44 124 LEU A O 1
ATOM 1024 N N . SER A 1 125 ? 6.205 4.979 -7.842 1.00 95.25 125 SER A N 1
ATOM 1025 C CA . SER A 1 125 ? 6.766 3.759 -8.448 1.00 95.25 125 SER A CA 1
ATOM 1026 C C . SER A 1 125 ? 6.381 3.633 -9.925 1.00 95.25 125 SER A C 1
ATOM 1028 O O . SER A 1 125 ? 7.208 3.266 -10.758 1.00 95.25 125 SER A O 1
ATOM 1030 N N . PHE A 1 126 ? 5.132 3.966 -10.258 1.00 95.38 126 PHE A N 1
ATOM 1031 C CA . PHE A 1 126 ? 4.645 3.965 -11.633 1.00 95.38 126 PHE A CA 1
ATOM 1032 C C . PHE A 1 126 ? 5.340 5.032 -12.489 1.00 95.38 126 PHE A C 1
ATOM 1034 O O . PHE A 1 126 ? 5.774 4.735 -13.600 1.00 95.38 126 PHE A O 1
ATOM 1041 N N . ILE A 1 127 ? 5.517 6.248 -11.959 1.00 95.88 127 ILE A N 1
ATOM 1042 C CA . ILE A 1 127 ? 6.259 7.321 -12.639 1.00 95.88 127 ILE A CA 1
ATOM 1043 C C . ILE A 1 127 ? 7.711 6.900 -12.891 1.00 95.88 127 ILE A C 1
ATOM 1045 O O . ILE A 1 127 ? 8.201 7.070 -14.004 1.00 95.88 127 ILE A O 1
ATOM 1049 N N . SER A 1 128 ? 8.392 6.308 -11.905 1.00 93.50 128 SER A N 1
ATOM 1050 C CA . SER A 1 128 ? 9.760 5.804 -12.079 1.00 93.50 128 SER A CA 1
ATOM 1051 C C . SER A 1 128 ? 9.853 4.761 -13.196 1.00 93.50 128 SER A C 1
ATOM 1053 O O . SER A 1 128 ? 10.753 4.840 -14.028 1.00 93.50 128 SER A O 1
ATOM 1055 N N . LEU A 1 129 ? 8.903 3.824 -13.269 1.00 93.31 129 LEU A N 1
ATOM 1056 C CA . LEU A 1 129 ? 8.862 2.829 -14.345 1.00 93.31 129 LEU A CA 1
ATOM 1057 C C . LEU A 1 129 ? 8.597 3.448 -15.720 1.00 93.31 129 LEU A C 1
ATOM 1059 O O . LEU A 1 129 ? 9.241 3.064 -16.692 1.00 93.31 129 LEU A O 1
ATOM 1063 N N . LEU A 1 130 ? 7.688 4.420 -15.816 1.00 93.06 130 LEU A N 1
ATOM 1064 C CA . LEU A 1 130 ? 7.447 5.131 -17.073 1.00 93.06 130 LEU A CA 1
ATOM 1065 C C . LEU A 1 130 ? 8.691 5.884 -17.545 1.00 93.06 130 LEU A C 1
ATOM 1067 O O . LEU A 1 130 ? 9.030 5.814 -18.723 1.00 93.06 130 LEU A O 1
ATOM 1071 N N . LEU A 1 131 ? 9.389 6.567 -16.633 1.00 92.06 131 LEU A N 1
ATOM 1072 C CA . LEU A 1 131 ? 10.638 7.260 -16.951 1.00 92.06 131 LEU A CA 1
ATOM 1073 C C . LEU A 1 131 ? 11.702 6.289 -17.467 1.00 92.06 131 LEU A C 1
ATOM 1075 O O . LEU A 1 131 ? 12.374 6.605 -18.444 1.00 92.06 131 LEU A O 1
ATOM 1079 N N . TYR A 1 132 ? 11.819 5.106 -16.857 1.00 90.81 132 TYR A N 1
ATOM 1080 C CA . TYR A 1 132 ? 12.711 4.053 -17.341 1.00 90.81 132 TYR A CA 1
ATOM 1081 C C . TYR A 1 132 ? 12.374 3.630 -18.778 1.00 90.81 132 TYR A C 1
ATOM 1083 O O . TYR A 1 132 ? 13.249 3.635 -19.637 1.00 90.81 132 TYR A O 1
ATOM 1091 N N . ILE A 1 133 ? 11.100 3.329 -19.058 1.00 89.75 133 ILE A N 1
ATOM 1092 C CA . ILE A 1 133 ? 10.656 2.897 -20.393 1.00 89.75 133 ILE A CA 1
ATOM 1093 C C . ILE A 1 133 ? 10.930 3.982 -21.442 1.00 89.75 133 ILE A C 1
ATOM 1095 O O . ILE A 1 133 ? 11.425 3.680 -22.524 1.00 89.75 133 ILE A O 1
ATOM 1099 N N . VAL A 1 134 ? 10.627 5.246 -21.133 1.00 90.19 134 VAL A N 1
ATOM 1100 C CA . VAL A 1 134 ? 10.875 6.364 -22.055 1.00 90.19 134 VAL A CA 1
ATOM 1101 C C . VAL A 1 134 ? 12.368 6.525 -22.334 1.00 90.19 134 VAL A C 1
ATOM 1103 O O . VAL A 1 134 ? 12.740 6.720 -23.488 1.00 90.19 134 VAL A O 1
ATOM 1106 N N . LEU A 1 135 ? 13.221 6.420 -21.312 1.00 87.56 135 LEU A N 1
ATOM 1107 C CA . LEU A 1 135 ? 14.670 6.504 -21.494 1.00 87.56 135 LEU A CA 1
ATOM 1108 C C . LEU A 1 135 ? 15.192 5.389 -22.399 1.00 87.56 135 LEU A C 1
ATOM 1110 O O . LEU A 1 135 ? 15.957 5.685 -23.310 1.00 87.56 135 LEU A O 1
ATOM 1114 N N . GLU A 1 136 ? 14.731 4.152 -22.211 1.00 84.50 136 GLU A N 1
ATOM 1115 C CA . GLU A 1 136 ? 15.187 3.022 -23.028 1.00 84.50 136 GLU A CA 1
ATOM 1116 C C . GLU A 1 136 ? 14.700 3.100 -24.485 1.00 84.50 136 GLU A C 1
ATOM 1118 O O . GLU A 1 136 ? 15.363 2.590 -25.377 1.00 84.50 136 GLU A O 1
ATOM 1123 N N . ILE A 1 137 ? 13.569 3.764 -24.759 1.00 84.88 137 ILE A N 1
ATOM 1124 C CA . ILE A 1 137 ? 13.108 4.018 -26.138 1.00 84.88 137 ILE A CA 1
ATOM 1125 C C . ILE A 1 137 ? 13.961 5.094 -26.826 1.00 84.88 137 ILE A C 1
ATOM 1127 O O . ILE A 1 137 ? 14.145 5.052 -28.042 1.00 84.88 137 ILE A O 1
ATOM 1131 N N . VAL A 1 138 ? 14.429 6.091 -26.071 1.00 81.75 138 VAL A N 1
ATOM 1132 C CA . VAL A 1 138 ? 15.180 7.233 -26.615 1.00 81.75 138 VAL A CA 1
ATOM 1133 C C . VAL A 1 138 ? 16.661 6.900 -26.842 1.00 81.75 138 VAL A C 1
ATOM 1135 O O . VAL A 1 138 ? 17.275 7.519 -27.713 1.00 81.75 138 VAL A O 1
ATOM 1138 N N . THR A 1 139 ? 17.239 5.959 -26.084 1.00 73.31 139 THR A N 1
ATOM 1139 C CA . THR A 1 139 ? 18.661 5.558 -26.179 1.00 73.31 139 THR A CA 1
ATOM 1140 C C . THR A 1 139 ? 18.888 4.300 -26.999 1.00 73.31 139 THR A C 1
ATOM 1142 O O . THR A 1 139 ? 19.790 4.328 -27.862 1.00 73.31 139 THR A O 1
#